Protein AF-A0A5E6NPW9-F1 (afdb_monomer_lite)

Radius of gyration: 13.37 Å; chains: 1; bounding box: 22×24×35 Å

pLDDT: mean 93.36, std 5.96, range [61.56, 97.5]

Sequence (52 aa):
MKTLNLDLGEKSYPIYIGQNLLNQKALLSKHILGKQVMIVTNTTVAPLILLR

Secondary structure (DSSP, 8-state):
-EEEEE--SS--EEEEESSSGGG-HHHHHTT--SS-------TTTHHHHTT-

Foldseek 3Di:
DDWDFDDPDVDIDIDDDDPPVVVVVVVVVVPDPDPDDDDDDDPVCCVVPVVD

Structure (mmCIF, N/CA/C/O backbone):
data_AF-A0A5E6NPW9-F1
#
_entry.id   AF-A0A5E6NPW9-F1
#
loop_
_atom_site.group_PDB
_atom_site.id
_atom_site.type_symbol
_atom_site.label_atom_id
_atom_site.label_alt_id
_atom_site.label_comp_id
_atom_site.label_asym_id
_atom_site.label_entity_id
_atom_site.label_seq_id
_atom_site.pdbx_PDB_ins_code
_atom_site.Cartn_x
_atom_site.Cartn_y
_atom_site.Cartn_z
_atom_site.occupancy
_atom_site.B_iso_or_equiv
_atom_site.auth_seq_id
_atom_site.auth_comp_id
_atom_site.auth_asym_id
_atom_site.auth_atom_id
_atom_site.pdbx_PDB_model_num
ATOM 1 N N . MET A 1 1 ? 1.912 -15.174 5.673 1.00 87.31 1 MET A N 1
ATOM 2 C CA . MET A 1 1 ? 2.228 -13.741 5.861 1.00 87.31 1 MET A CA 1
ATOM 3 C C . MET A 1 1 ? 2.960 -13.600 7.184 1.00 87.31 1 MET A C 1
ATOM 5 O O . MET A 1 1 ? 2.509 -14.195 8.155 1.00 87.31 1 MET A O 1
ATOM 9 N N 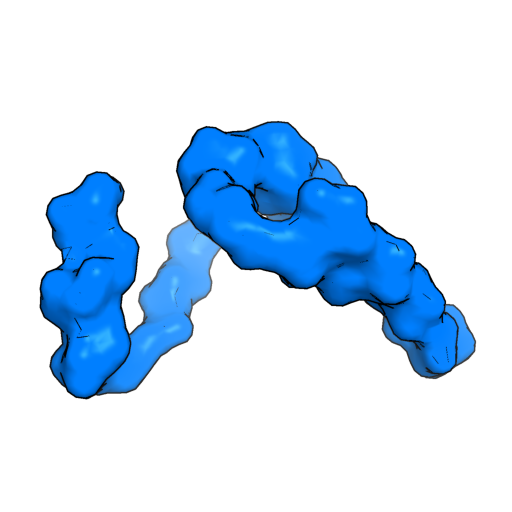. LYS A 1 2 ? 4.078 -12.877 7.212 1.00 96.00 2 LYS A N 1
ATOM 10 C CA . LYS A 1 2 ? 4.784 -12.481 8.438 1.00 96.00 2 LYS A CA 1
ATOM 11 C C . LYS A 1 2 ? 4.715 -10.960 8.573 1.00 96.00 2 LYS A C 1
ATOM 13 O O . LYS A 1 2 ? 4.679 -10.272 7.554 1.00 96.00 2 LYS A O 1
ATOM 18 N N . THR A 1 3 ? 4.715 -10.459 9.802 1.00 96.94 3 THR A N 1
ATOM 19 C CA . THR A 1 3 ? 4.742 -9.020 10.089 1.00 96.94 3 THR A CA 1
ATOM 20 C C . THR A 1 3 ? 5.919 -8.731 11.003 1.00 96.94 3 THR A C 1
ATOM 22 O O . THR A 1 3 ? 6.040 -9.360 12.052 1.00 96.94 3 THR A O 1
ATOM 25 N N . LEU A 1 4 ? 6.770 -7.791 10.604 1.00 97.25 4 LEU A N 1
ATOM 26 C CA . LEU A 1 4 ? 7.807 -7.220 11.454 1.00 97.25 4 LEU A CA 1
ATOM 27 C C . LEU A 1 4 ? 7.361 -5.817 11.857 1.00 97.25 4 LEU A C 1
ATOM 29 O O . LEU A 1 4 ? 7.178 -4.969 10.990 1.00 97.25 4 LEU A O 1
ATOM 33 N N . ASN A 1 5 ? 7.179 -5.570 13.150 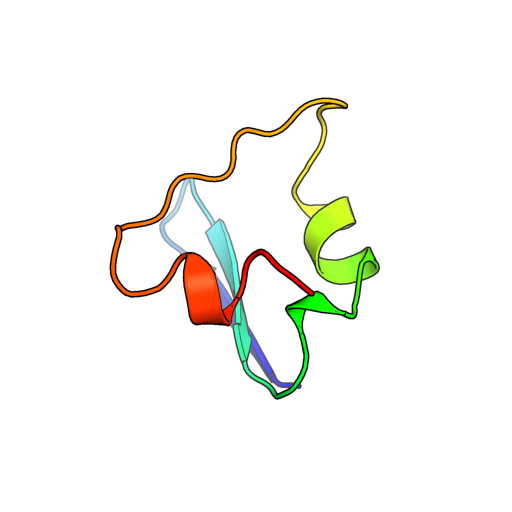1.00 96.31 5 ASN A N 1
ATOM 34 C CA . ASN A 1 5 ? 6.928 -4.220 13.645 1.00 96.31 5 ASN A CA 1
ATOM 35 C C . ASN A 1 5 ? 8.281 -3.545 13.851 1.00 96.31 5 ASN A C 1
ATOM 37 O O . ASN A 1 5 ? 9.040 -3.957 14.728 1.00 96.31 5 ASN A O 1
ATOM 41 N N . LEU A 1 6 ? 8.600 -2.568 13.004 1.00 96.81 6 LEU A N 1
ATOM 42 C CA . LEU A 1 6 ? 9.834 -1.808 13.121 1.00 96.81 6 LEU A CA 1
ATOM 43 C C . LEU A 1 6 ? 9.599 -0.642 14.078 1.00 96.81 6 LEU A C 1
ATOM 45 O O . LEU A 1 6 ? 8.662 0.139 13.901 1.00 96.81 6 LEU A O 1
ATOM 49 N N . ASP A 1 7 ? 10.446 -0.539 15.092 1.00 96.44 7 ASP A N 1
ATOM 50 C CA . ASP A 1 7 ? 10.426 0.555 16.052 1.00 96.44 7 ASP A CA 1
ATOM 51 C C . ASP A 1 7 ? 11.561 1.536 15.733 1.00 96.44 7 ASP A C 1
ATOM 53 O O . ASP A 1 7 ? 12.735 1.168 15.753 1.00 96.44 7 ASP A O 1
ATOM 57 N N . LEU A 1 8 ? 11.193 2.773 15.389 1.00 95.19 8 LEU A N 1
ATOM 58 C CA . LEU A 1 8 ? 12.111 3.899 15.183 1.00 95.19 8 LEU A CA 1
ATOM 59 C C . LEU A 1 8 ? 11.802 5.038 16.173 1.00 95.19 8 LEU A C 1
ATOM 61 O O . LEU A 1 8 ? 12.013 6.211 15.859 1.00 95.19 8 LEU A O 1
ATOM 65 N N . GLY A 1 9 ? 11.235 4.711 17.338 1.00 94.19 9 GLY A N 1
ATOM 66 C CA . GLY A 1 9 ? 10.753 5.679 18.319 1.00 94.19 9 GLY A CA 1
ATOM 67 C C . GLY A 1 9 ? 9.424 6.288 17.882 1.00 94.19 9 GLY A C 1
ATOM 68 O O . GLY A 1 9 ? 8.411 5.602 17.784 1.00 94.19 9 GLY A O 1
ATOM 69 N N . GLU A 1 10 ? 9.415 7.584 17.570 1.00 91.62 10 GLU A N 1
ATOM 70 C CA . GLU A 1 10 ? 8.187 8.318 17.217 1.00 91.62 10 GLU A CA 1
ATOM 71 C C . GLU A 1 10 ? 7.494 7.805 15.943 1.00 91.62 10 GLU A C 1
ATOM 73 O O . GLU A 1 10 ? 6.329 8.116 15.694 1.00 91.62 10 GLU A O 1
ATOM 78 N N . LYS A 1 11 ? 8.197 7.021 15.118 1.00 89.94 11 LYS A N 1
ATOM 79 C CA . LYS A 1 11 ? 7.678 6.463 13.864 1.00 89.94 11 LYS A CA 1
ATOM 80 C C . LYS A 1 11 ? 7.840 4.950 13.824 1.00 89.94 11 LYS A C 1
ATOM 82 O O . LYS A 1 11 ? 8.687 4.426 13.104 1.00 89.94 11 LYS A O 1
ATOM 87 N N . SER A 1 12 ? 6.999 4.244 14.570 1.00 95.00 12 SER A N 1
ATOM 88 C CA . SER A 1 12 ? 6.867 2.793 14.430 1.00 95.00 12 SER A CA 1
ATOM 89 C C . SER A 1 12 ? 5.902 2.429 13.295 1.00 95.00 12 SER A C 1
ATOM 91 O O . SER A 1 12 ? 4.845 3.047 13.154 1.00 95.00 12 SER A O 1
ATOM 93 N N . TYR A 1 13 ? 6.251 1.432 12.474 1.00 96.06 13 TYR A N 1
ATOM 94 C CA . TYR A 1 13 ? 5.380 0.942 11.398 1.00 96.06 13 TYR A CA 1
ATOM 95 C C . TYR A 1 13 ? 5.598 -0.548 11.074 1.00 96.06 13 TYR A C 1
ATOM 97 O O . TYR A 1 13 ? 6.686 -1.091 11.289 1.00 96.06 13 TYR A O 1
ATOM 105 N N . PRO A 1 14 ? 4.571 -1.243 10.546 1.00 96.94 14 PRO A N 1
ATOM 106 C CA . PRO A 1 14 ? 4.678 -2.652 10.193 1.00 96.94 14 PRO A CA 1
ATOM 107 C C . PRO A 1 14 ? 5.271 -2.862 8.794 1.00 96.94 14 PRO A C 1
ATOM 109 O O . PRO A 1 14 ? 4.898 -2.198 7.828 1.00 96.94 14 PRO A O 1
ATOM 112 N N . ILE A 1 15 ? 6.119 -3.879 8.666 1.00 96.94 15 ILE A N 1
ATOM 113 C CA . ILE A 1 15 ? 6.576 -4.445 7.396 1.00 96.94 15 ILE A CA 1
ATOM 114 C C . ILE A 1 15 ? 5.870 -5.789 7.202 1.00 96.94 15 ILE A C 1
ATOM 116 O O . ILE A 1 15 ? 6.104 -6.745 7.947 1.00 96.94 15 ILE A O 1
ATOM 120 N N . TYR A 1 16 ? 4.999 -5.873 6.196 1.00 97.12 16 TYR A N 1
ATOM 121 C CA . TYR A 1 16 ? 4.305 -7.109 5.829 1.00 97.12 16 TYR A CA 1
ATOM 122 C C . TYR A 1 16 ? 5.102 -7.886 4.776 1.00 97.12 16 TYR A C 1
ATOM 124 O O . TYR A 1 16 ? 5.429 -7.350 3.720 1.00 97.12 16 TYR A O 1
ATOM 132 N N . ILE A 1 17 ? 5.379 -9.166 5.037 1.00 97.50 17 ILE A N 1
ATOM 133 C CA . ILE A 1 17 ? 6.164 -10.041 4.157 1.00 97.50 17 ILE A CA 1
ATOM 134 C C . ILE A 1 17 ? 5.326 -11.262 3.771 1.00 97.50 17 ILE A C 1
ATOM 136 O O . ILE A 1 17 ? 4.845 -12.027 4.618 1.00 97.50 17 ILE A O 1
ATOM 140 N N . GLY A 1 18 ? 5.136 -11.461 2.470 1.00 96.38 18 GLY A N 1
ATOM 141 C CA . GLY A 1 18 ? 4.315 -12.538 1.932 1.00 96.38 18 GLY A CA 1
ATOM 142 C C . GLY A 1 18 ? 4.028 -12.369 0.445 1.00 96.38 18 GLY A C 1
ATOM 143 O O . GLY A 1 18 ? 4.480 -11.419 -0.186 1.00 96.38 18 GLY A O 1
ATOM 144 N N . GLN A 1 19 ? 3.261 -13.303 -0.108 1.00 95.81 19 GLN A N 1
ATOM 145 C CA . GLN A 1 19 ? 2.850 -13.291 -1.511 1.00 95.81 19 GLN A CA 1
ATOM 146 C C . GLN A 1 19 ? 1.480 -12.622 -1.672 1.00 95.81 19 GLN A C 1
ATOM 148 O O . GLN A 1 19 ? 0.649 -12.683 -0.765 1.00 95.81 19 GLN A O 1
ATOM 153 N N . ASN A 1 20 ? 1.242 -12.003 -2.835 1.00 92.88 20 ASN A N 1
ATOM 154 C CA . ASN A 1 20 ? -0.043 -11.403 -3.223 1.00 92.88 20 ASN A CA 1
ATOM 155 C C . ASN A 1 20 ? -0.629 -10.409 -2.196 1.00 92.88 20 ASN A C 1
ATOM 157 O O . ASN A 1 20 ? -1.845 -10.277 -2.075 1.00 92.88 20 ASN A O 1
ATOM 161 N N . LEU A 1 21 ? 0.223 -9.702 -1.442 1.00 94.31 21 LEU A N 1
ATOM 162 C CA . LEU A 1 21 ? -0.222 -8.804 -0.368 1.00 94.31 21 LEU A CA 1
ATOM 163 C C . LEU A 1 21 ? -0.984 -7.575 -0.883 1.00 94.31 21 LEU A C 1
ATOM 165 O O . LEU A 1 21 ? -1.899 -7.114 -0.211 1.00 94.31 21 LEU A O 1
ATOM 169 N N . LEU A 1 22 ? -0.668 -7.079 -2.085 1.00 91.75 22 LEU A N 1
ATOM 170 C CA . LEU A 1 22 ? -1.371 -5.937 -2.689 1.00 91.75 22 LEU A CA 1
ATOM 171 C C . LEU A 1 22 ? -2.856 -6.230 -2.969 1.00 91.75 22 LEU A C 1
ATOM 173 O O . LEU A 1 22 ? -3.676 -5.318 -2.930 1.00 91.75 22 LEU A O 1
ATOM 177 N N . ASN A 1 23 ? -3.224 -7.502 -3.162 1.00 91.44 23 ASN A N 1
ATOM 178 C CA . ASN A 1 23 ? -4.621 -7.909 -3.348 1.00 91.44 23 ASN A CA 1
ATOM 179 C C . ASN A 1 23 ? -5.405 -7.896 -2.022 1.00 91.44 23 ASN A C 1
ATOM 181 O O . ASN A 1 23 ? -6.636 -7.944 -2.016 1.00 91.44 23 ASN A O 1
ATOM 185 N N . GLN A 1 24 ? -4.714 -7.820 -0.883 1.00 93.81 24 GLN A N 1
ATOM 186 C CA . GLN A 1 24 ? -5.318 -7.802 0.445 1.00 93.81 24 GLN A CA 1
ATOM 187 C C . GLN A 1 24 ? -5.596 -6.358 0.869 1.00 93.81 24 GLN A C 1
ATOM 189 O O . GLN A 1 24 ? -4.868 -5.777 1.673 1.00 93.81 24 GLN A O 1
ATOM 194 N N . LYS A 1 25 ? -6.686 -5.781 0.347 1.00 92.25 25 LYS A N 1
ATOM 195 C CA . LYS A 1 25 ? -7.083 -4.374 0.575 1.00 92.25 25 LYS A CA 1
ATOM 196 C C . LYS A 1 25 ? -7.042 -3.950 2.051 1.00 92.25 25 LYS A C 1
ATOM 198 O O . LYS A 1 25 ? -6.612 -2.843 2.355 1.00 92.25 25 LYS A O 1
ATOM 203 N N . ALA A 1 26 ? -7.398 -4.855 2.967 1.00 93.75 26 ALA A N 1
ATOM 204 C CA . ALA A 1 26 ? -7.376 -4.615 4.410 1.00 93.75 26 ALA A CA 1
ATOM 205 C C . ALA A 1 26 ? -5.990 -4.239 4.970 1.00 93.75 26 ALA A C 1
ATOM 207 O O . ALA A 1 26 ? -5.922 -3.588 6.009 1.00 93.75 26 ALA A O 1
ATOM 208 N N . LEU A 1 27 ? -4.888 -4.632 4.318 1.00 95.19 27 LEU A N 1
ATOM 209 C CA . LEU A 1 27 ? -3.540 -4.225 4.728 1.00 95.19 27 LEU A CA 1
ATOM 210 C C . LEU A 1 27 ? -3.279 -2.749 4.415 1.00 95.19 27 LEU A C 1
ATOM 212 O O . LEU A 1 27 ? -2.692 -2.057 5.237 1.00 95.19 27 LEU A O 1
ATOM 216 N N . LEU A 1 28 ? -3.754 -2.257 3.269 1.00 93.81 28 LEU A N 1
ATOM 217 C CA . LEU A 1 28 ? -3.605 -0.857 2.867 1.00 93.81 28 LEU A CA 1
ATOM 218 C C . LEU A 1 28 ? -4.578 0.054 3.628 1.00 93.81 28 LEU A C 1
ATOM 220 O O . LEU A 1 28 ? -4.178 1.112 4.107 1.00 93.81 28 LEU A O 1
ATOM 224 N N . SER A 1 29 ? -5.832 -0.376 3.813 1.00 93.25 29 SER A N 1
ATOM 225 C CA . SER A 1 29 ? -6.865 0.411 4.507 1.00 93.25 29 SER A CA 1
ATOM 226 C C . SER A 1 29 ? -6.520 0.745 5.961 1.00 93.25 29 SER A C 1
ATOM 228 O O . SER A 1 29 ? -7.039 1.717 6.494 1.00 93.25 29 SER A O 1
ATOM 230 N N . LYS A 1 30 ? -5.638 -0.028 6.609 1.00 94.19 30 LYS A N 1
ATOM 231 C CA . LYS A 1 30 ? -5.154 0.274 7.966 1.00 94.19 30 LYS A CA 1
ATOM 232 C C . LYS A 1 30 ? -4.249 1.504 8.027 1.00 94.19 30 LYS A C 1
ATOM 234 O O . LYS A 1 30 ? -4.145 2.111 9.085 1.00 94.19 30 LYS A O 1
ATOM 239 N N . HIS A 1 31 ? -3.596 1.843 6.916 1.00 94.38 31 HIS A N 1
ATOM 240 C CA . HIS A 1 31 ? -2.545 2.866 6.864 1.00 94.38 31 HIS A CA 1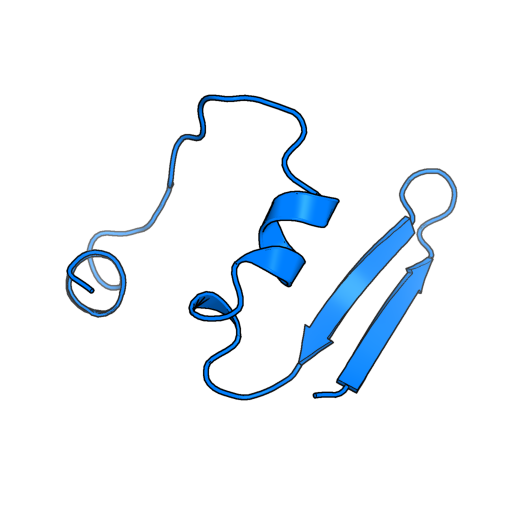
ATOM 241 C C . HIS A 1 31 ? -2.919 4.069 5.991 1.00 94.38 31 HIS A C 1
ATOM 243 O O . HIS A 1 31 ? -2.287 5.116 6.088 1.00 94.38 31 HIS A O 1
ATOM 249 N N . ILE A 1 32 ? -3.952 3.950 5.151 1.00 94.81 32 ILE A N 1
ATOM 250 C CA . ILE A 1 32 ? -4.458 5.038 4.307 1.00 94.81 32 ILE A CA 1
ATOM 251 C C . ILE A 1 32 ? -5.710 5.630 4.960 1.00 94.81 32 ILE A C 1
A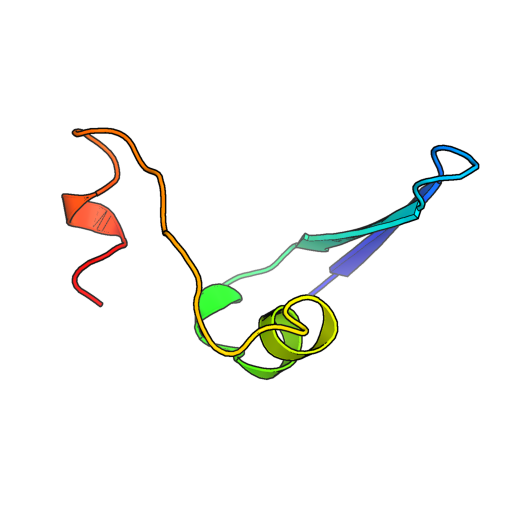TOM 253 O O . ILE A 1 32 ? -6.802 5.080 4.846 1.00 94.81 32 ILE A O 1
ATOM 257 N N . LEU A 1 33 ? -5.549 6.771 5.631 1.00 93.44 33 LEU A N 1
ATOM 258 C CA . LEU A 1 33 ? -6.656 7.498 6.269 1.00 93.44 33 LEU A CA 1
ATOM 259 C C . LEU A 1 33 ? -7.409 8.419 5.289 1.00 93.44 33 LEU A C 1
ATOM 261 O O . LEU A 1 33 ? -8.555 8.793 5.530 1.00 93.44 33 LEU A O 1
ATOM 265 N N . GLY A 1 34 ? -6.758 8.806 4.188 1.00 94.06 34 GLY A N 1
ATOM 266 C CA . GLY A 1 34 ? -7.317 9.686 3.163 1.00 94.06 34 GLY A CA 1
ATOM 267 C C . GLY A 1 34 ? -8.139 8.948 2.104 1.00 94.06 34 GLY A C 1
ATOM 268 O O . GLY A 1 34 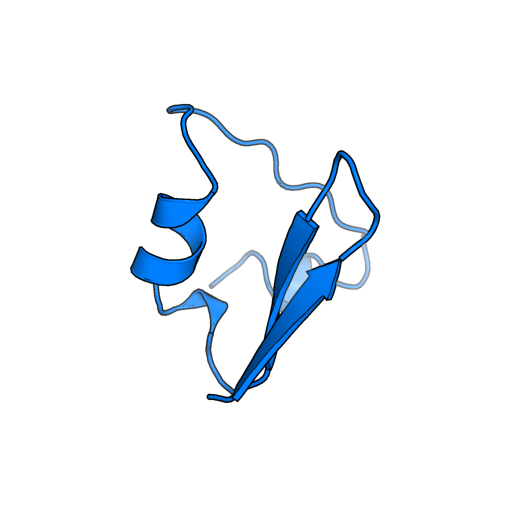? -8.044 7.736 1.939 1.00 94.06 34 GLY A O 1
ATOM 269 N N . LYS A 1 35 ? -8.931 9.701 1.333 1.00 93.38 35 LYS A N 1
ATOM 270 C CA . LYS A 1 35 ? -9.726 9.158 0.213 1.00 93.38 35 LYS A CA 1
ATOM 271 C C . LYS A 1 35 ? -8.980 9.147 -1.123 1.00 93.38 35 LYS A C 1
ATOM 273 O O . LYS A 1 35 ? -9.426 8.500 -2.063 1.00 93.38 35 LYS A O 1
ATOM 278 N N . GLN A 1 36 ? -7.882 9.891 -1.218 1.00 95.38 36 GLN A N 1
ATOM 279 C CA . GLN A 1 36 ? -7.087 10.048 -2.431 1.00 95.38 36 GLN A CA 1
ATOM 280 C C . GLN A 1 36 ? -5.642 9.669 -2.133 1.00 95.38 36 GLN A C 1
ATOM 282 O O . GLN A 1 36 ? -5.108 10.008 -1.077 1.00 95.38 36 GLN A O 1
ATOM 287 N N . VAL A 1 37 ? -5.021 8.965 -3.074 1.00 95.06 37 VAL A N 1
ATOM 288 C CA . VAL A 1 37 ? -3.618 8.555 -3.013 1.00 95.06 37 VAL A CA 1
ATOM 289 C C . VAL A 1 37 ? -2.970 8.781 -4.371 1.00 95.06 37 VAL A C 1
ATOM 291 O O . VAL A 1 37 ? -3.629 8.657 -5.402 1.00 95.06 37 VAL A O 1
ATOM 294 N N . MET A 1 38 ? -1.678 9.098 -4.371 1.00 95.44 38 MET A N 1
ATOM 295 C CA . MET A 1 38 ? -0.870 9.198 -5.583 1.00 95.44 38 MET A CA 1
ATOM 296 C C . MET A 1 38 ? 0.148 8.061 -5.587 1.00 95.44 38 MET A C 1
ATOM 298 O O . MET A 1 38 ? 0.972 7.962 -4.680 1.00 95.44 38 MET A O 1
ATOM 302 N N . ILE A 1 39 ? 0.085 7.194 -6.597 1.00 94.06 39 ILE A N 1
ATOM 303 C CA . ILE A 1 39 ? 1.062 6.117 -6.781 1.00 94.06 39 ILE A CA 1
ATOM 304 C C . ILE A 1 39 ? 2.254 6.690 -7.550 1.00 94.06 39 ILE A C 1
ATOM 306 O O . ILE A 1 39 ? 2.097 7.150 -8.677 1.00 94.06 39 ILE A O 1
ATOM 310 N N . VAL A 1 40 ? 3.443 6.639 -6.950 1.00 96.00 40 VAL A N 1
ATOM 311 C CA . VAL A 1 40 ? 4.703 7.040 -7.590 1.00 96.00 40 VAL A CA 1
ATOM 312 C C . VAL A 1 40 ? 5.519 5.785 -7.886 1.00 96.00 40 VAL A C 1
ATOM 314 O O . VAL A 1 40 ? 5.780 4.982 -6.993 1.00 96.00 40 VAL A O 1
ATOM 317 N N . THR A 1 41 ? 5.912 5.601 -9.144 1.00 96.75 41 THR A N 1
ATOM 318 C CA . THR A 1 41 ? 6.729 4.472 -9.607 1.00 96.75 41 THR A CA 1
ATOM 319 C C . THR A 1 41 ? 7.637 4.918 -10.753 1.00 96.75 41 THR A C 1
ATOM 321 O O . THR A 1 41 ? 7.437 5.989 -11.325 1.00 96.75 41 THR A O 1
ATOM 324 N N . ASN A 1 42 ? 8.623 4.098 -11.107 1.00 97.06 42 ASN A N 1
ATOM 325 C CA . ASN A 1 42 ? 9.485 4.352 -12.257 1.00 97.06 42 ASN A CA 1
ATOM 326 C C . ASN A 1 42 ? 8.924 3.730 -13.552 1.00 97.06 42 ASN A C 1
ATOM 328 O O . ASN A 1 42 ? 7.958 2.962 -13.539 1.00 97.06 42 ASN A O 1
ATOM 332 N N . THR A 1 43 ? 9.564 4.048 -14.679 1.00 97.12 43 THR A N 1
ATOM 333 C CA . THR A 1 43 ? 9.163 3.583 -16.018 1.00 97.12 43 THR A CA 1
ATOM 334 C C . THR A 1 43 ? 9.272 2.069 -16.193 1.00 97.12 43 THR A C 1
ATOM 336 O O . THR A 1 43 ? 8.499 1.488 -16.948 1.00 97.12 43 THR A O 1
ATOM 339 N N . THR A 1 44 ? 10.188 1.416 -15.477 1.00 96.06 44 THR A N 1
ATOM 340 C CA . THR A 1 44 ? 10.418 -0.033 -15.569 1.00 96.06 44 THR A CA 1
ATOM 341 C C . THR A 1 44 ? 9.360 -0.846 -14.823 1.00 96.06 44 THR A C 1
ATOM 343 O O . THR A 1 44 ? 8.908 -1.878 -15.309 1.00 96.06 44 THR A O 1
ATOM 346 N N . VAL A 1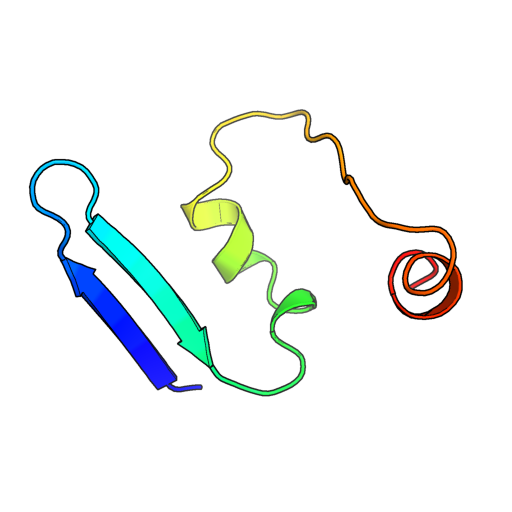 45 ? 8.957 -0.404 -13.630 1.00 95.38 45 VAL A N 1
ATOM 347 C CA . VAL A 1 45 ? 8.067 -1.159 -12.734 1.00 95.38 45 VAL A CA 1
ATOM 348 C C . VAL A 1 45 ? 6.595 -0.862 -13.020 1.00 95.38 45 VAL A C 1
ATOM 350 O O . VAL A 1 45 ? 5.758 -1.751 -12.854 1.00 95.38 45 VAL A O 1
ATOM 353 N N . ALA A 1 46 ? 6.269 0.349 -13.491 1.00 95.69 46 ALA A N 1
ATOM 354 C CA . ALA A 1 46 ? 4.906 0.737 -13.858 1.00 95.69 46 ALA A CA 1
ATOM 355 C C . ALA A 1 46 ? 4.156 -0.310 -14.709 1.00 95.69 46 ALA A C 1
ATOM 357 O O . ALA A 1 46 ? 3.107 -0.775 -14.250 1.00 95.69 46 ALA A O 1
ATOM 358 N N . PRO A 1 47 ? 4.668 -0.754 -15.879 1.00 94.06 47 PRO A N 1
ATOM 359 C CA . PRO A 1 47 ? 3.942 -1.698 -16.731 1.00 94.06 47 PRO A CA 1
ATOM 360 C C . PRO A 1 47 ? 3.753 -3.085 -16.097 1.00 94.06 47 PRO A C 1
ATOM 362 O O . PRO A 1 47 ? 2.878 -3.831 -16.522 1.00 94.06 47 PRO A O 1
ATOM 365 N N . LEU A 1 48 ? 4.541 -3.446 -15.078 1.00 92.31 48 LEU A N 1
ATOM 366 C CA . LEU A 1 48 ? 4.500 -4.773 -14.455 1.00 92.31 48 LEU A CA 1
ATOM 367 C C . LEU A 1 48 ? 3.450 -4.884 -13.339 1.00 92.31 48 LEU A C 1
ATOM 369 O O . LEU A 1 48 ? 2.961 -5.983 -13.062 1.00 92.31 48 LEU A O 1
ATOM 373 N N . ILE A 1 49 ? 3.143 -3.771 -12.662 1.00 89.19 49 ILE A N 1
ATOM 374 C CA . ILE A 1 49 ? 2.400 -3.793 -11.390 1.00 89.19 49 ILE A CA 1
ATOM 375 C C . ILE A 1 49 ? 1.149 -2.900 -11.401 1.00 89.19 49 ILE A C 1
ATOM 377 O O . ILE A 1 49 ? 0.181 -3.257 -10.735 1.00 89.19 49 ILE A O 1
ATOM 381 N N . LEU A 1 50 ? 1.119 -1.786 -12.146 1.00 85.44 50 LEU A N 1
ATOM 382 C CA . LEU A 1 50 ? -0.021 -0.848 -12.112 1.00 85.44 50 LEU A CA 1
ATOM 383 C C . LEU A 1 50 ? -1.224 -1.258 -12.967 1.00 85.44 50 LEU A C 1
ATOM 385 O O . LEU A 1 50 ? -2.324 -0.794 -12.703 1.00 85.44 50 LEU A O 1
ATOM 389 N N . LEU A 1 51 ? -1.031 -2.098 -13.983 1.00 71.88 51 LEU A N 1
ATOM 390 C CA . LEU A 1 51 ? -2.086 -2.490 -14.930 1.00 71.88 51 LEU A CA 1
ATOM 391 C C . LEU A 1 51 ? -2.926 -3.689 -14.449 1.00 71.88 51 LEU A C 1
ATOM 393 O O . LEU A 1 51 ? -3.555 -4.360 -15.263 1.00 71.88 51 LEU A O 1
ATOM 397 N N . ARG A 1 52 ? -2.877 -4.001 -13.151 1.00 61.56 52 ARG A N 1
ATOM 398 C CA . ARG A 1 52 ? -3.581 -5.139 -12.549 1.00 61.56 52 ARG A CA 1
ATOM 399 C C . ARG A 1 52 ? -4.920 -4.741 -11.952 1.00 61.56 52 ARG A C 1
ATOM 401 O O . ARG A 1 52 ? -5.009 -3.626 -11.396 1.00 61.56 52 ARG A O 1
#